Protein AF-A0A379YL42-F1 (afdb_monomer)

Sequence (130 aa):
MPPLLRRRAIDALLQGLCFHYDPLANRVQRSITNLAIECGLATESKSGNLSITRATRALKFMAELGLITYQTEYDPQIGCNIPTDITFTPALFSALDVSDVAVMASAAVVSNGKISSAKSRIWSRWRWTN

Solvent-accessible surface area (backbone atoms only — not comparable to full-atom values): 7533 Å² total; per-residue (Å²): 133,78,56,71,72,54,46,54,47,39,57,36,44,51,54,50,45,63,70,41,44,35,67,74,77,49,32,38,80,60,47,66,66,58,49,15,51,76,51,68,41,41,44,71,45,98,84,72,50,78,42,45,64,59,41,56,55,38,52,51,52,40,32,75,71,51,31,30,50,74,53,75,51,76,39,81,91,78,74,42,66,49,85,43,61,38,30,74,31,71,59,38,36,57,75,68,73,46,52,71,65,58,50,54,46,49,33,66,53,59,81,67,77,74,62,71,72,57,53,54,57,55,49,58,52,48,71,75,74,113

Nearest PDB structures (foldseek):
  5dym-assembly1_A-2  TM=5.997E-01  e=2.652E-01  Clostridioides difficile R20291
  2v1u-assembly1_A  TM=4.960E-01  e=1.158E-01  Aeropyrum pernix
  2dpd-assembly1_B  TM=4.235E-01  e=4.518E-01  Bacillus subtilis
  2efw-assembly2_F  TM=4.370E-01  e=1.164E+00  Bacillus subtilis
  1j0r-assembly2_B  TM=3.852E-01  e=6.073E-01  Bacillus subtilis

Secondary structure (DSSP, 8-state):
---HHHHHHHHHHHHHHHHHEETTTTEE-S-HHHHHHHTT--EE-TTS-EE-HHHHHHHHHHHHTTSEEEE--EETTTTEEPPPEEEE-HHHHHHTT--HHHHHHHHHHHTT---HHHHHHHHHHHHTT-

Mean predicted aligned error: 9.06 Å

Organism: NCBI:txid59207

Radius of gyration: 15.61 Å; Cα contacts (8 Å, |Δi|>4): 136; chains: 1; bounding box: 33×34×46 Å

Foldseek 3Di:
DDDPLLVLLLVLLVVLQVLQQDLQVLWRPDFLQVSCVLSVNWDADPVGDIDNPSSVVSLVVCVVVVQWDWDWDQDPVVNGTDGITIGGDVVNCVVVVHDPVNSVVSNVCVVVPDDPVVSVVVSVVVSVVD

Structure (mmCIF, N/CA/C/O backbone):
data_AF-A0A379YL42-F1
#
_entry.id   AF-A0A379YL42-F1
#
loop_
_atom_site.group_PDB
_atom_site.id
_atom_site.type_symbol
_atom_site.label_atom_id
_atom_site.label_alt_id
_atom_site.label_comp_id
_atom_site.label_asym_id
_atom_site.label_entity_id
_atom_site.label_seq_id
_atom_site.pdbx_PDB_ins_code
_atom_site.Cartn_x
_atom_site.Cartn_y
_atom_site.Cartn_z
_atom_site.occupancy
_atom_site.B_iso_or_equiv
_atom_site.auth_seq_id
_atom_site.auth_comp_id
_atom_site.auth_asym_id
_atom_site.auth_atom_id
_atom_site.pdbx_PDB_model_num
ATOM 1 N N . MET A 1 1 ? -13.108 -12.005 -4.089 1.00 63.56 1 MET A N 1
ATOM 2 C CA . MET A 1 1 ? -13.245 -10.538 -4.260 1.00 63.56 1 MET A CA 1
ATOM 3 C C . MET A 1 1 ? -13.221 -9.884 -2.877 1.00 63.56 1 MET A C 1
ATOM 5 O O . MET A 1 1 ? -13.940 -10.371 -2.012 1.00 63.56 1 MET A O 1
ATOM 9 N N . PRO A 1 2 ? -12.359 -8.885 -2.604 1.00 73.62 2 PRO A N 1
ATOM 10 C CA . PRO A 1 2 ? -12.252 -8.296 -1.267 1.00 73.62 2 PRO A CA 1
ATOM 11 C C . PRO A 1 2 ? -13.530 -7.527 -0.864 1.00 73.62 2 PRO A C 1
ATOM 13 O O . PRO A 1 2 ? -14.195 -6.975 -1.742 1.00 73.62 2 PRO A O 1
ATOM 16 N N . PRO A 1 3 ? -13.869 -7.454 0.442 1.00 84.56 3 PRO A N 1
ATOM 17 C CA . PRO A 1 3 ? -15.027 -6.698 0.934 1.00 84.56 3 PRO A CA 1
ATOM 18 C C . PRO A 1 3 ? -14.960 -5.209 0.557 1.00 84.56 3 PRO A C 1
ATOM 20 O O . PRO A 1 3 ? -13.865 -4.651 0.466 1.00 84.56 3 PRO A O 1
ATOM 23 N N . LEU A 1 4 ? -16.112 -4.538 0.419 1.00 83.19 4 LEU A N 1
ATOM 24 C CA . LEU A 1 4 ? -16.202 -3.134 -0.033 1.00 83.19 4 LEU A CA 1
ATOM 25 C C . LEU A 1 4 ? -15.295 -2.172 0.748 1.00 83.19 4 LEU A C 1
ATOM 27 O O . LEU A 1 4 ? -14.590 -1.364 0.151 1.00 83.19 4 LEU A O 1
ATOM 31 N N . LEU A 1 5 ? -15.261 -2.287 2.078 1.00 82.62 5 LEU A N 1
ATOM 32 C CA . LEU A 1 5 ? -14.414 -1.437 2.922 1.00 82.62 5 LEU A CA 1
ATOM 33 C C . LEU A 1 5 ? -12.918 -1.668 2.679 1.00 82.62 5 LEU A C 1
ATOM 35 O O . LEU A 1 5 ? -12.129 -0.732 2.766 1.00 82.62 5 LEU A O 1
ATOM 39 N N . ARG A 1 6 ? -12.525 -2.904 2.345 1.00 82.56 6 ARG A N 1
ATOM 40 C CA . ARG A 1 6 ? -11.136 -3.231 2.013 1.00 82.56 6 ARG A CA 1
ATOM 41 C C . ARG A 1 6 ? -10.757 -2.670 0.647 1.00 82.56 6 ARG A C 1
ATOM 43 O O . ARG A 1 6 ? -9.658 -2.154 0.524 1.00 82.56 6 ARG A O 1
ATOM 50 N N . ARG A 1 7 ? -11.661 -2.711 -0.341 1.00 85.56 7 ARG A N 1
ATOM 51 C CA . ARG A 1 7 ? -11.442 -2.048 -1.639 1.00 85.56 7 ARG A CA 1
ATOM 52 C C . ARG A 1 7 ? -11.233 -0.552 -1.484 1.00 85.56 7 ARG A C 1
ATOM 54 O O . ARG A 1 7 ? -10.199 -0.068 -1.903 1.00 85.56 7 ARG A O 1
ATOM 61 N N . ARG A 1 8 ? -12.126 0.140 -0.770 1.00 86.62 8 ARG A N 1
ATOM 62 C CA . ARG A 1 8 ? -11.974 1.583 -0.509 1.00 86.62 8 ARG A CA 1
ATOM 63 C C . ARG A 1 8 ? -10.642 1.917 0.166 1.00 86.62 8 ARG A C 1
ATOM 65 O O . ARG A 1 8 ? -10.012 2.905 -0.181 1.00 86.62 8 ARG A O 1
ATOM 72 N N . ALA A 1 9 ? -10.202 1.080 1.108 1.00 87.44 9 ALA A N 1
ATOM 73 C CA . ALA A 1 9 ? -8.905 1.258 1.754 1.00 87.44 9 ALA A CA 1
ATOM 74 C C . ALA A 1 9 ? -7.721 1.019 0.804 1.00 87.44 9 ALA A C 1
ATOM 76 O O . ALA A 1 9 ? -6.737 1.747 0.881 1.00 87.44 9 ALA A O 1
ATOM 77 N N . ILE A 1 10 ? -7.815 0.024 -0.083 1.00 89.31 10 ILE A N 1
ATOM 78 C CA . ILE A 1 10 ? -6.813 -0.232 -1.125 1.00 89.31 10 ILE A CA 1
ATOM 79 C C . ILE A 1 10 ? -6.764 0.940 -2.106 1.00 89.31 10 ILE A C 1
ATOM 81 O O . ILE A 1 10 ? -5.678 1.433 -2.369 1.00 89.31 10 ILE A O 1
ATOM 85 N N . ASP A 1 11 ? -7.911 1.427 -2.580 1.00 88.12 11 ASP A N 1
ATOM 86 C CA . ASP A 1 11 ? -7.984 2.538 -3.534 1.00 88.12 11 ASP A CA 1
ATOM 87 C C . ASP A 1 11 ? -7.369 3.817 -2.942 1.00 88.12 11 ASP A C 1
ATOM 89 O O . ASP A 1 11 ? -6.541 4.466 -3.582 1.00 88.12 11 ASP A O 1
ATOM 93 N N . ALA A 1 12 ? -7.706 4.144 -1.688 1.00 88.44 12 ALA A N 1
ATOM 94 C CA . ALA A 1 12 ? -7.134 5.291 -0.986 1.00 88.44 12 ALA A CA 1
ATOM 95 C C . ALA A 1 12 ? -5.618 5.140 -0.769 1.00 88.44 12 ALA A C 1
ATOM 97 O O . ALA A 1 12 ? -4.861 6.080 -1.013 1.00 88.44 12 ALA A O 1
ATOM 98 N N . LEU A 1 13 ? -5.156 3.951 -0.360 1.00 89.06 13 LEU A N 1
ATOM 99 C CA . LEU A 1 13 ? -3.725 3.691 -0.191 1.00 89.06 13 LEU A CA 1
ATOM 100 C C . LEU A 1 13 ? -2.966 3.739 -1.502 1.00 89.06 13 LEU A C 1
ATOM 102 O O . LEU A 1 13 ? -1.891 4.316 -1.528 1.00 89.06 13 LEU A O 1
ATOM 106 N N . LEU A 1 14 ? -3.486 3.138 -2.568 1.00 88.44 14 LEU A N 1
ATOM 107 C CA . LEU A 1 14 ? -2.835 3.123 -3.872 1.00 88.44 14 LEU A CA 1
ATOM 108 C C . LEU A 1 14 ? -2.569 4.559 -4.338 1.00 88.44 14 LEU A C 1
ATOM 110 O O . LEU A 1 14 ? -1.455 4.881 -4.737 1.00 88.44 14 LEU A O 1
ATOM 114 N N . GLN A 1 15 ? -3.557 5.444 -4.186 1.00 86.62 15 GLN A N 1
ATOM 115 C CA . GLN A 1 15 ? -3.404 6.867 -4.489 1.00 86.62 15 GLN A CA 1
ATOM 116 C C . GLN A 1 15 ? -2.318 7.528 -3.627 1.00 86.62 15 GLN A C 1
ATOM 118 O O . GLN A 1 15 ? -1.439 8.204 -4.165 1.00 86.62 15 GLN A O 1
ATOM 123 N N . GLY A 1 16 ? -2.332 7.303 -2.308 1.00 87.75 16 GLY A N 1
ATOM 124 C CA . GLY A 1 16 ? -1.316 7.840 -1.396 1.00 87.75 16 GLY A CA 1
ATOM 125 C C . GLY A 1 16 ? 0.096 7.312 -1.678 1.00 87.75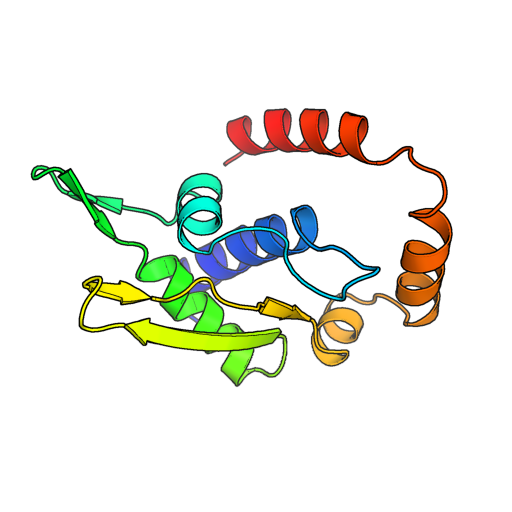 16 GLY A C 1
ATOM 126 O O . GLY A 1 16 ? 1.058 8.080 -1.701 1.00 87.75 16 GLY A O 1
ATOM 127 N N . LEU A 1 17 ? 0.225 6.014 -1.955 1.00 89.25 17 LEU A N 1
ATOM 128 C CA . LEU A 1 17 ? 1.482 5.358 -2.304 1.00 89.25 17 LEU A CA 1
ATOM 129 C C . LEU A 1 17 ? 2.036 5.922 -3.614 1.00 89.25 17 LEU A C 1
ATOM 131 O O . LEU A 1 17 ? 3.188 6.335 -3.640 1.00 89.25 17 LEU A O 1
ATOM 135 N N . CYS A 1 18 ? 1.226 6.010 -4.675 1.00 87.44 18 CYS A N 1
ATOM 136 C CA . CYS A 1 18 ? 1.646 6.580 -5.959 1.00 87.44 18 CYS A CA 1
ATOM 137 C C . CYS A 1 18 ? 2.050 8.056 -5.839 1.00 87.44 18 CYS A C 1
ATOM 139 O O . CYS A 1 18 ? 2.976 8.502 -6.513 1.00 87.44 18 CYS A O 1
ATOM 141 N N . PHE A 1 19 ? 1.392 8.827 -4.971 1.00 86.38 19 PHE A N 1
ATOM 142 C CA . PHE A 1 19 ? 1.731 10.233 -4.758 1.00 86.38 19 PHE A CA 1
ATOM 143 C C . PHE A 1 19 ? 3.112 10.415 -4.103 1.00 86.38 19 PHE A C 1
ATOM 145 O O . PHE A 1 19 ? 3.898 11.285 -4.507 1.00 86.38 19 PHE A O 1
ATOM 152 N N . HIS A 1 20 ? 3.421 9.576 -3.114 1.00 85.50 20 HIS A N 1
ATOM 153 C CA . HIS A 1 20 ? 4.688 9.597 -2.374 1.00 85.50 20 HIS A CA 1
ATOM 154 C C . HIS A 1 20 ? 5.761 8.675 -2.961 1.00 85.50 20 HIS A C 1
ATOM 156 O O . HIS A 1 20 ? 6.855 8.578 -2.406 1.00 85.50 20 HIS A O 1
ATOM 162 N N . TYR A 1 21 ? 5.467 8.014 -4.079 1.00 85.81 21 TYR A N 1
ATOM 163 C CA . TYR A 1 21 ? 6.409 7.161 -4.786 1.00 85.81 21 TYR A CA 1
ATOM 164 C C . TYR A 1 21 ? 7.528 7.998 -5.415 1.00 85.81 21 TYR A C 1
ATOM 166 O O . TYR A 1 21 ? 7.282 8.997 -6.104 1.00 85.81 21 TYR A O 1
ATOM 174 N N . ASP A 1 22 ? 8.760 7.577 -5.154 1.00 84.19 22 ASP A N 1
ATOM 175 C CA . ASP A 1 22 ? 9.964 8.057 -5.809 1.00 84.19 22 ASP A CA 1
ATOM 176 C C . ASP A 1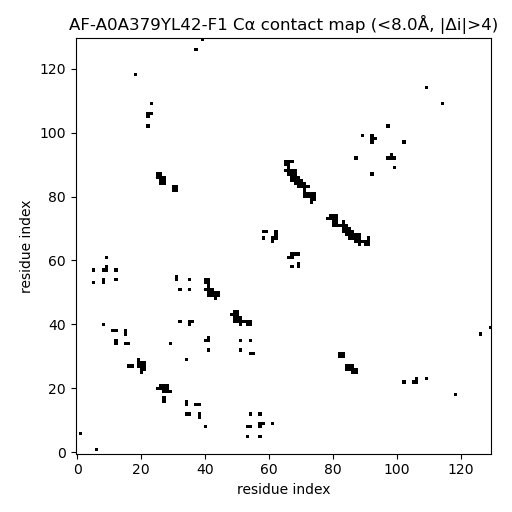 22 ? 10.387 7.040 -6.882 1.00 84.19 22 ASP A C 1
ATOM 178 O O . ASP A 1 22 ? 10.866 5.952 -6.539 1.00 84.19 22 ASP A O 1
ATOM 182 N N . PRO A 1 23 ? 10.221 7.368 -8.177 1.00 79.88 23 PRO A N 1
ATOM 183 C CA . PRO A 1 23 ? 10.582 6.469 -9.265 1.00 79.88 23 PRO A CA 1
ATOM 184 C C . PRO A 1 23 ? 12.095 6.264 -9.406 1.00 79.88 23 PRO A C 1
ATOM 186 O O . PRO A 1 23 ? 12.493 5.277 -10.016 1.00 79.88 23 PRO A O 1
ATOM 189 N N . LEU A 1 24 ? 12.938 7.145 -8.848 1.00 81.19 24 LEU A N 1
ATOM 190 C CA . LEU A 1 24 ? 14.394 6.965 -8.866 1.00 81.19 24 LEU A CA 1
ATOM 191 C C . LEU A 1 24 ? 14.835 5.888 -7.875 1.00 81.19 24 LEU A C 1
ATOM 193 O O . LEU A 1 24 ? 15.628 5.014 -8.213 1.00 81.19 24 LEU A O 1
ATOM 197 N N . ALA A 1 25 ? 14.314 5.951 -6.650 1.00 80.06 25 ALA A N 1
ATOM 198 C CA . ALA A 1 25 ? 14.637 5.000 -5.591 1.00 80.06 25 ALA A CA 1
ATOM 199 C C . ALA A 1 25 ? 13.768 3.727 -5.629 1.00 80.06 25 ALA A C 1
ATOM 201 O O . ALA A 1 25 ? 14.020 2.802 -4.856 1.00 80.06 25 ALA A O 1
ATOM 202 N N . ASN A 1 26 ? 12.734 3.695 -6.482 1.00 84.56 26 ASN A N 1
ATOM 203 C CA . ASN A 1 26 ? 11.647 2.708 -6.471 1.00 84.56 26 ASN A CA 1
ATOM 204 C C . ASN A 1 26 ? 11.088 2.483 -5.054 1.00 84.56 26 ASN A C 1
ATOM 206 O O . ASN A 1 26 ? 10.911 1.354 -4.595 1.00 84.56 26 ASN A O 1
ATOM 210 N N . ARG A 1 27 ? 10.871 3.575 -4.316 1.00 84.81 27 ARG A N 1
ATOM 211 C CA . ARG A 1 27 ? 10.484 3.544 -2.900 1.00 84.81 27 ARG A CA 1
ATOM 212 C C . ARG A 1 27 ? 9.463 4.620 -2.593 1.00 84.81 27 ARG A C 1
ATOM 214 O O . ARG A 1 27 ? 9.495 5.708 -3.160 1.00 84.81 27 ARG A O 1
ATOM 221 N N . VAL A 1 28 ? 8.567 4.335 -1.658 1.00 86.75 28 VAL A N 1
ATOM 222 C CA . VAL A 1 28 ? 7.624 5.331 -1.144 1.00 86.75 28 VAL A CA 1
ATOM 223 C C . VAL A 1 28 ? 8.277 6.122 -0.012 1.00 86.75 28 VAL A C 1
ATOM 225 O O . VAL A 1 28 ? 8.610 5.569 1.031 1.00 86.75 28 VAL A O 1
ATOM 228 N N . GLN A 1 29 ? 8.430 7.435 -0.189 1.00 81.75 29 GLN A N 1
ATOM 229 C CA . GLN A 1 29 ? 9.108 8.324 0.767 1.00 81.75 29 GLN A CA 1
ATOM 230 C C . GLN A 1 29 ? 8.183 8.802 1.904 1.00 81.75 29 GLN A C 1
ATOM 232 O O . GLN A 1 29 ? 8.179 9.975 2.288 1.00 81.75 29 GLN A O 1
ATOM 237 N N . ARG A 1 30 ? 7.358 7.907 2.459 1.00 82.00 30 ARG A N 1
ATOM 238 C CA . ARG A 1 30 ? 6.479 8.221 3.592 1.00 82.00 30 ARG A CA 1
ATOM 239 C C . ARG A 1 30 ? 6.311 7.049 4.543 1.00 82.00 30 ARG A C 1
ATOM 241 O O . ARG A 1 30 ? 6.207 5.903 4.127 1.00 82.00 30 ARG A O 1
ATOM 248 N N . SER A 1 31 ? 6.200 7.369 5.834 1.00 82.44 31 SER A N 1
ATOM 249 C CA . SER A 1 31 ? 5.840 6.384 6.851 1.00 82.44 31 SER A CA 1
ATOM 250 C C . SER A 1 31 ? 4.397 5.912 6.666 1.00 82.44 31 SER A C 1
ATOM 252 O O . SER A 1 31 ? 3.516 6.685 6.275 1.00 82.44 31 SER A O 1
ATOM 254 N N . ILE A 1 32 ? 4.135 4.651 7.016 1.00 84.81 32 ILE A N 1
ATOM 255 C CA . ILE A 1 32 ? 2.785 4.071 6.968 1.00 84.81 32 ILE A CA 1
ATOM 256 C C . ILE A 1 32 ? 1.816 4.869 7.836 1.00 84.81 32 ILE A C 1
ATOM 258 O O . ILE A 1 32 ? 0.669 5.065 7.449 1.00 84.81 32 ILE A O 1
ATOM 262 N N . THR A 1 33 ? 2.259 5.342 9.001 1.00 85.12 33 THR A N 1
ATOM 263 C CA . THR A 1 33 ? 1.415 6.125 9.908 1.00 85.12 33 THR A CA 1
ATOM 264 C C . THR A 1 33 ? 0.932 7.409 9.244 1.00 85.12 33 THR A C 1
ATOM 266 O O . THR A 1 33 ? -0.266 7.686 9.263 1.00 85.12 33 THR A O 1
ATOM 269 N N . ASN A 1 34 ? 1.829 8.143 8.579 1.00 85.19 34 ASN A N 1
ATOM 270 C CA . ASN A 1 34 ? 1.455 9.356 7.857 1.00 85.19 34 ASN A CA 1
ATOM 271 C C . ASN A 1 34 ? 0.557 9.030 6.665 1.00 85.19 34 ASN A C 1
ATOM 273 O O . ASN A 1 34 ? -0.472 9.676 6.511 1.00 85.19 34 ASN A O 1
ATOM 277 N N . LEU A 1 35 ? 0.871 7.985 5.892 1.00 87.50 35 LEU A N 1
ATOM 278 C CA . LEU A 1 35 ? 0.003 7.507 4.811 1.00 87.50 35 LEU A CA 1
ATOM 279 C C . LEU A 1 35 ? -1.400 7.155 5.315 1.00 87.50 35 LEU A C 1
ATOM 281 O O . LEU A 1 35 ? -2.387 7.517 4.688 1.00 87.50 35 LEU A O 1
ATOM 285 N N . ALA A 1 36 ? -1.514 6.474 6.455 1.00 88.50 36 ALA A N 1
ATOM 286 C CA . ALA A 1 36 ? -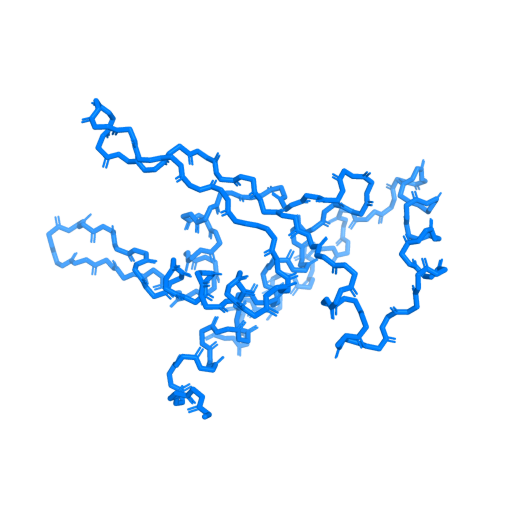2.796 6.079 7.022 1.00 88.50 36 ALA A CA 1
ATOM 287 C C . ALA A 1 36 ? -3.621 7.288 7.481 1.00 88.50 36 ALA A C 1
ATOM 289 O O . ALA A 1 36 ? -4.834 7.292 7.284 1.00 88.50 36 ALA A O 1
ATOM 290 N N . ILE A 1 37 ? -2.985 8.299 8.077 1.00 87.81 37 ILE A N 1
ATOM 291 C CA . ILE A 1 37 ? -3.645 9.556 8.462 1.00 87.81 37 ILE A CA 1
ATOM 292 C C . ILE A 1 37 ? -4.101 10.305 7.210 1.00 87.81 37 ILE A C 1
ATOM 294 O O . ILE A 1 37 ? -5.266 10.672 7.095 1.00 87.81 37 ILE A O 1
ATOM 298 N N . GLU A 1 38 ? -3.191 10.479 6.256 1.00 87.00 38 GLU A N 1
ATOM 299 C CA . GLU A 1 38 ? -3.431 11.180 5.001 1.00 87.00 38 GLU A CA 1
ATOM 300 C C . GLU A 1 38 ? -4.554 10.522 4.187 1.00 87.00 38 GLU A C 1
ATOM 302 O O . GLU A 1 38 ? -5.416 11.223 3.673 1.00 87.00 38 GLU A O 1
ATOM 307 N N . CYS A 1 39 ? -4.611 9.188 4.148 1.00 87.62 39 CYS A N 1
ATOM 308 C CA . CYS A 1 39 ? -5.644 8.430 3.439 1.00 87.62 39 CYS A CA 1
ATOM 309 C C . CYS A 1 39 ? -6.955 8.243 4.227 1.00 87.62 39 CYS A C 1
ATOM 311 O O . CYS A 1 39 ? -7.808 7.468 3.797 1.00 87.62 39 CYS A O 1
ATOM 313 N N . GLY A 1 40 ? -7.116 8.863 5.404 1.00 88.50 40 GLY A N 1
ATOM 314 C CA . GLY A 1 40 ? -8.321 8.713 6.236 1.00 88.50 40 GLY A CA 1
ATOM 315 C C . GLY A 1 40 ? -8.524 7.303 6.816 1.00 88.50 40 GLY A C 1
ATOM 316 O O . GLY A 1 40 ? -9.621 6.922 7.231 1.00 88.50 40 GLY A O 1
ATOM 317 N N . LEU A 1 41 ? -7.469 6.487 6.840 1.00 88.50 41 LEU A N 1
ATOM 318 C CA . LEU A 1 41 ? -7.498 5.104 7.318 1.00 88.50 41 LEU A CA 1
ATOM 319 C C . LEU A 1 41 ? -7.117 4.969 8.785 1.00 88.50 41 LEU A C 1
ATOM 321 O O . LEU A 1 41 ? -7.507 3.971 9.404 1.00 88.50 41 LEU A O 1
ATOM 325 N N . ALA A 1 42 ? -6.421 5.958 9.337 1.00 89.38 42 ALA A N 1
ATOM 326 C CA . ALA A 1 42 ? -6.158 6.041 10.760 1.00 89.38 42 ALA A CA 1
ATOM 327 C C . ALA A 1 42 ? -7.462 6.253 11.545 1.00 89.38 42 ALA A C 1
ATOM 329 O O . ALA A 1 42 ? -8.391 6.916 11.086 1.00 89.38 42 ALA A O 1
ATOM 330 N N . THR A 1 43 ? -7.542 5.649 12.723 1.00 89.06 43 THR A N 1
ATOM 331 C CA . THR A 1 43 ? -8.630 5.860 13.680 1.00 89.06 43 THR A CA 1
ATOM 332 C C . THR A 1 43 ? -8.028 6.232 15.015 1.00 89.06 43 THR A C 1
ATOM 334 O O . THR A 1 43 ? -7.172 5.502 15.510 1.00 89.06 43 THR A O 1
ATOM 337 N N . GLU A 1 44 ? -8.497 7.315 15.610 1.00 88.94 44 GLU A N 1
ATOM 338 C CA . GLU A 1 44 ? -8.104 7.724 16.952 1.00 88.94 44 GLU A CA 1
ATOM 339 C C . GLU A 1 44 ? -9.199 7.318 17.945 1.00 88.94 44 GLU A C 1
ATOM 341 O O . GLU A 1 44 ? -10.389 7.540 17.705 1.00 88.94 44 GLU A O 1
ATOM 346 N N . SER A 1 45 ? -8.822 6.652 19.036 1.00 87.25 45 SER A N 1
ATOM 347 C CA . SER A 1 45 ? -9.760 6.327 20.111 1.00 87.25 45 SER A CA 1
ATOM 348 C C . SER A 1 45 ? -10.055 7.561 20.970 1.00 87.25 45 SER A C 1
ATOM 350 O O . SER A 1 45 ? -9.271 8.503 21.029 1.00 87.25 45 SER A O 1
ATOM 352 N N . LYS A 1 46 ? -11.140 7.519 21.756 1.00 85.19 46 LYS A N 1
ATOM 353 C CA . LYS A 1 46 ? -11.440 8.559 22.764 1.00 85.19 46 LYS A CA 1
ATOM 354 C C . LYS A 1 46 ? -10.329 8.740 23.811 1.00 85.19 46 LYS A C 1
ATOM 356 O O . LYS A 1 46 ? -10.291 9.761 24.480 1.00 85.19 46 LYS A O 1
ATOM 361 N N . SER A 1 47 ? -9.463 7.738 23.966 1.00 82.94 47 SER A N 1
ATOM 362 C CA . SER A 1 47 ? -8.307 7.753 24.865 1.00 82.94 47 SER A CA 1
ATOM 363 C C . SER A 1 47 ? -7.018 8.253 24.193 1.00 82.94 47 SER A C 1
ATOM 365 O O . SER A 1 47 ? -5.961 8.135 24.799 1.00 82.94 47 SER A O 1
ATOM 367 N N . GLY A 1 48 ? -7.083 8.747 22.949 1.00 83.19 48 GLY A N 1
ATOM 368 C CA . GLY A 1 48 ? -5.933 9.272 22.201 1.00 83.19 48 GLY A CA 1
ATOM 369 C C . GLY A 1 48 ? -5.057 8.212 21.524 1.00 83.19 48 GLY A C 1
ATOM 370 O O . GLY A 1 48 ? -3.958 8.519 21.072 1.00 83.19 48 GLY A O 1
ATOM 371 N N . ASN A 1 49 ? -5.505 6.952 21.440 1.00 84.31 49 ASN A N 1
ATOM 372 C CA . ASN A 1 49 ? -4.722 5.895 20.795 1.00 84.31 49 ASN A CA 1
ATOM 373 C C . ASN A 1 49 ? -4.983 5.875 19.286 1.00 84.31 49 ASN A C 1
ATOM 375 O O . ASN A 1 49 ? -6.108 5.615 18.847 1.00 84.31 49 ASN A O 1
ATOM 379 N N . LEU A 1 50 ? -3.929 6.083 18.495 1.00 84.62 50 LEU A N 1
ATOM 380 C CA . LEU A 1 50 ? -3.970 5.996 17.038 1.00 84.62 50 LEU A CA 1
ATOM 381 C C . LEU A 1 50 ? -3.839 4.537 16.576 1.00 84.62 50 LEU A C 1
ATOM 383 O O . LEU A 1 50 ? -2.848 3.865 16.852 1.00 84.62 50 LEU A O 1
ATOM 387 N N . SER A 1 51 ? -4.810 4.056 15.805 1.00 86.00 51 SER A N 1
ATOM 388 C CA . SER A 1 51 ? -4.756 2.760 15.131 1.00 86.00 51 SER A CA 1
ATOM 389 C C . SER A 1 51 ? -4.695 2.924 13.616 1.00 86.00 51 SER A C 1
ATOM 391 O O . SER A 1 51 ? -5.487 3.644 13.011 1.00 86.00 51 SER A O 1
ATOM 393 N N . ILE A 1 52 ? -3.764 2.198 12.995 1.00 88.62 52 ILE A N 1
ATOM 394 C CA . ILE A 1 52 ? -3.538 2.162 11.541 1.00 88.62 52 ILE A CA 1
ATOM 395 C C . ILE A 1 52 ? -3.848 0.783 10.940 1.00 88.62 52 ILE A C 1
ATOM 397 O O . ILE A 1 52 ? -3.449 0.474 9.817 1.00 88.62 52 ILE A O 1
ATOM 401 N N . THR A 1 53 ? -4.568 -0.076 11.671 1.00 87.62 53 THR A N 1
ATOM 402 C 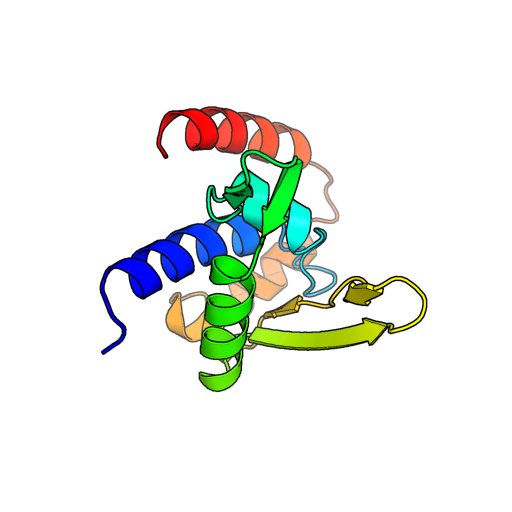CA . THR A 1 53 ? -4.779 -1.487 11.304 1.00 87.62 53 THR A CA 1
ATOM 403 C C . THR A 1 53 ? -5.463 -1.666 9.944 1.00 87.62 53 THR A C 1
ATOM 405 O O . THR A 1 53 ? -5.228 -2.658 9.257 1.00 87.62 53 THR A O 1
ATOM 408 N N . ARG A 1 54 ? -6.303 -0.711 9.520 1.00 87.31 54 ARG A N 1
ATOM 409 C CA . ARG A 1 54 ? -6.925 -0.736 8.185 1.00 87.31 54 ARG A CA 1
ATOM 410 C C . ARG A 1 54 ? -5.882 -0.600 7.078 1.00 87.31 54 ARG A C 1
ATOM 412 O O . ARG A 1 54 ? -5.931 -1.364 6.117 1.00 87.31 54 ARG A O 1
ATOM 419 N N . ALA A 1 55 ? -4.928 0.313 7.252 1.00 88.69 55 ALA A N 1
ATOM 420 C CA . ALA A 1 55 ? -3.857 0.534 6.293 1.00 88.69 55 ALA A CA 1
ATOM 421 C C . ALA A 1 55 ? -2.903 -0.667 6.234 1.00 88.69 55 ALA A C 1
ATOM 423 O O . ALA A 1 55 ? -2.649 -1.202 5.159 1.00 88.69 55 ALA A O 1
ATOM 424 N N . THR A 1 56 ? -2.451 -1.171 7.386 1.00 88.75 56 THR A N 1
ATOM 425 C CA . THR A 1 56 ? -1.509 -2.304 7.425 1.00 88.75 56 THR A CA 1
ATOM 426 C C . THR A 1 56 ? -2.117 -3.601 6.890 1.00 88.75 56 THR A C 1
ATOM 428 O O . THR A 1 56 ? -1.433 -4.357 6.206 1.00 88.75 56 THR A O 1
ATOM 431 N N . ARG A 1 57 ? -3.412 -3.863 7.119 1.00 88.62 57 ARG A N 1
ATOM 432 C CA . ARG A 1 57 ? -4.106 -5.021 6.521 1.00 88.62 57 ARG A CA 1
ATOM 433 C C . ARG A 1 57 ? -4.242 -4.909 5.002 1.00 88.62 57 ARG A C 1
ATOM 435 O O . ARG A 1 57 ? -4.148 -5.923 4.319 1.00 88.62 57 ARG A O 1
ATOM 442 N N . ALA A 1 58 ? -4.478 -3.709 4.479 1.00 89.25 58 ALA A N 1
ATOM 443 C CA . ALA A 1 58 ? -4.557 -3.489 3.038 1.00 89.25 58 ALA A CA 1
ATOM 444 C C . ALA A 1 58 ? -3.176 -3.600 2.367 1.00 89.25 58 ALA A C 1
ATOM 446 O O . ALA A 1 58 ? -3.073 -4.243 1.327 1.00 89.25 58 ALA A O 1
ATOM 447 N N . LEU A 1 59 ? -2.113 -3.077 2.991 1.00 89.19 59 LEU A N 1
ATOM 448 C CA . LEU A 1 59 ? -0.732 -3.244 2.519 1.00 89.19 59 LEU A CA 1
ATOM 449 C C . LEU A 1 59 ? -0.316 -4.719 2.474 1.00 89.19 59 LEU A C 1
ATOM 451 O O . LEU A 1 59 ? 0.180 -5.174 1.449 1.00 89.19 59 LEU A O 1
ATOM 455 N N . LYS A 1 60 ? -0.598 -5.490 3.533 1.00 88.94 60 LYS A N 1
ATOM 456 C CA . LYS A 1 60 ? -0.352 -6.943 3.544 1.00 88.94 60 LYS A CA 1
ATOM 457 C C . LYS A 1 60 ? -1.068 -7.654 2.399 1.00 88.94 60 LYS A C 1
ATOM 459 O O . LYS A 1 60 ? -0.453 -8.439 1.696 1.00 88.94 60 LYS A O 1
ATOM 464 N N . PHE A 1 61 ? -2.335 -7.318 2.165 1.00 88.62 61 PHE A N 1
ATOM 465 C CA . PHE A 1 61 ? -3.097 -7.900 1.064 1.00 88.62 61 PHE A CA 1
ATOM 466 C C . PHE A 1 61 ? -2.512 -7.544 -0.315 1.00 88.62 61 PHE A C 1
ATOM 468 O O . PHE A 1 61 ? -2.456 -8.393 -1.195 1.00 88.62 61 PHE A O 1
ATOM 475 N N . MET A 1 62 ? -2.037 -6.312 -0.520 1.00 89.00 62 MET A N 1
ATOM 476 C CA . MET A 1 62 ? -1.363 -5.933 -1.772 1.00 89.00 62 MET A CA 1
ATOM 477 C C . MET A 1 62 ? -0.010 -6.636 -1.946 1.00 89.00 62 MET A C 1
ATOM 479 O O . MET A 1 62 ? 0.356 -6.980 -3.069 1.00 89.00 62 MET A O 1
ATOM 483 N N . ALA A 1 63 ? 0.709 -6.882 -0.850 1.00 89.75 63 ALA A N 1
ATOM 484 C CA . ALA A 1 63 ? 1.947 -7.653 -0.866 1.00 89.75 63 ALA A CA 1
ATOM 485 C C . ALA A 1 63 ? 1.700 -9.139 -1.178 1.00 89.75 63 ALA A C 1
ATOM 487 O O . ALA A 1 63 ? 2.428 -9.723 -1.973 1.00 89.75 63 ALA A O 1
ATOM 488 N N . GLU A 1 64 ? 0.634 -9.735 -0.632 1.00 89.25 64 GLU A N 1
ATOM 489 C CA . GLU A 1 64 ? 0.194 -11.104 -0.959 1.00 89.25 64 GLU A CA 1
ATOM 490 C C . GLU A 1 64 ? -0.168 -11.261 -2.443 1.00 89.25 64 GLU A C 1
ATOM 492 O O . GLU A 1 64 ? 0.071 -12.309 -3.035 1.00 89.25 64 GLU A O 1
ATOM 497 N N . LEU A 1 65 ? -0.709 -10.208 -3.062 1.00 87.62 65 LEU A N 1
ATOM 498 C CA . LEU A 1 65 ? -0.970 -10.161 -4.503 1.00 87.62 65 LEU A CA 1
ATOM 499 C C . LEU A 1 65 ? 0.302 -9.952 -5.345 1.00 87.62 65 LEU A C 1
ATOM 501 O O . LEU A 1 65 ? 0.222 -9.937 -6.570 1.00 87.62 65 LEU A O 1
ATOM 505 N N . GLY A 1 66 ? 1.461 -9.759 -4.709 1.00 87.62 66 GLY A N 1
ATOM 506 C CA . GLY A 1 66 ? 2.733 -9.512 -5.381 1.00 87.62 66 GLY A CA 1
ATOM 507 C C . GLY A 1 66 ? 2.835 -8.136 -6.037 1.00 87.62 66 GLY A C 1
ATOM 508 O O . GLY A 1 66 ? 3.695 -7.949 -6.890 1.00 87.62 66 GLY A O 1
ATOM 509 N N . LEU A 1 67 ? 1.975 -7.179 -5.670 1.00 88.56 67 LEU A N 1
ATOM 510 C CA . LEU A 1 67 ? 1.947 -5.828 -6.250 1.00 88.56 67 LEU A CA 1
ATOM 511 C C . LEU A 1 67 ? 2.973 -4.887 -5.601 1.00 88.56 67 LEU A C 1
ATOM 513 O O . LEU A 1 67 ? 3.502 -3.972 -6.228 1.00 88.56 67 LEU A O 1
ATOM 517 N N . ILE A 1 68 ? 3.259 -5.100 -4.322 1.00 91.25 68 ILE A N 1
ATOM 518 C CA . ILE A 1 68 ? 4.243 -4.315 -3.581 1.00 91.25 68 ILE A CA 1
ATOM 519 C C . ILE A 1 68 ? 5.151 -5.245 -2.791 1.00 91.25 68 ILE A C 1
ATOM 521 O O . ILE A 1 68 ? 4.730 -6.330 -2.387 1.00 91.25 68 ILE A O 1
ATOM 525 N N . THR A 1 69 ? 6.372 -4.800 -2.516 1.00 88.06 69 THR A N 1
ATOM 526 C CA . THR A 1 69 ? 7.139 -5.374 -1.410 1.00 88.06 69 THR A CA 1
ATOM 527 C C . THR A 1 69 ? 6.829 -4.586 -0.145 1.00 88.06 69 THR A C 1
ATOM 529 O O . THR A 1 69 ? 6.651 -3.367 -0.172 1.00 88.06 69 THR A O 1
ATOM 532 N N . TYR A 1 70 ? 6.679 -5.309 0.958 1.00 80.69 70 TYR A N 1
ATOM 533 C CA . TY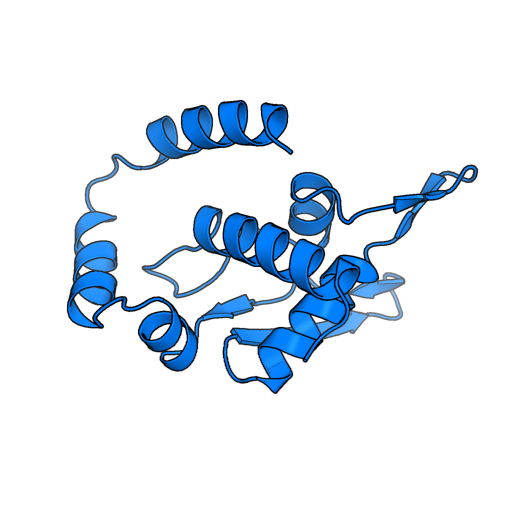R A 1 70 ? 6.276 -4.754 2.240 1.00 80.69 70 TYR A CA 1
ATOM 534 C C . TYR A 1 70 ? 7.082 -5.445 3.334 1.00 80.69 70 TYR A C 1
ATOM 536 O O . TYR A 1 70 ? 6.832 -6.609 3.649 1.00 80.69 70 TYR A O 1
ATOM 544 N N . GLN A 1 71 ? 8.060 -4.736 3.896 1.00 74.69 71 GLN A N 1
ATOM 545 C CA . GLN A 1 71 ? 8.890 -5.234 4.992 1.00 74.69 71 GLN A CA 1
ATOM 546 C C . GLN A 1 71 ? 8.619 -4.433 6.260 1.00 74.69 71 GLN A C 1
ATOM 548 O O . GLN A 1 71 ? 9.085 -3.307 6.404 1.00 74.69 71 GLN A O 1
ATOM 553 N N . THR A 1 72 ? 7.856 -5.016 7.187 1.00 71.62 72 THR A N 1
ATOM 554 C CA . THR A 1 72 ? 7.703 -4.463 8.538 1.00 71.62 72 THR A CA 1
ATOM 555 C C . THR A 1 72 ? 8.447 -5.297 9.550 1.00 71.62 72 THR A C 1
ATOM 557 O O . THR A 1 72 ? 8.101 -6.463 9.744 1.00 71.62 72 THR A O 1
ATOM 560 N N . GLU A 1 73 ? 9.356 -4.658 10.269 1.00 67.44 73 GLU A N 1
ATOM 561 C CA . GLU A 1 73 ? 9.900 -5.180 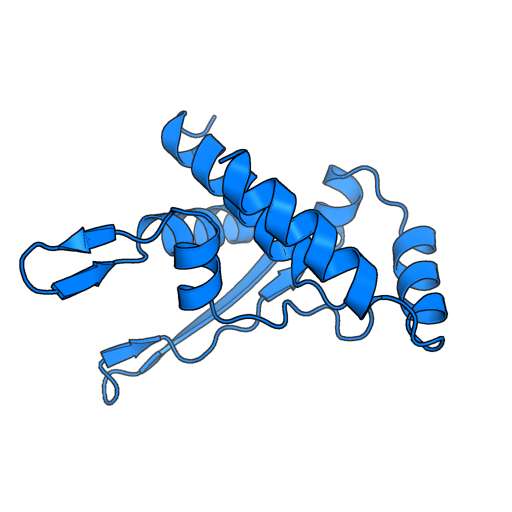11.514 1.00 67.44 73 GLU A CA 1
ATOM 562 C C . GLU A 1 73 ? 9.165 -4.520 12.681 1.00 67.44 73 GLU A C 1
ATOM 564 O O . GLU A 1 73 ? 9.055 -3.294 12.755 1.00 67.44 73 GLU A O 1
ATOM 569 N N . TYR A 1 74 ? 8.596 -5.341 13.561 1.00 64.56 74 TYR A N 1
ATOM 570 C CA . TYR A 1 74 ? 8.036 -4.863 14.819 1.00 64.56 74 TYR A CA 1
ATOM 571 C C . TYR A 1 74 ? 9.167 -4.782 15.837 1.00 64.56 74 TYR A C 1
ATOM 573 O O . TYR A 1 74 ? 9.786 -5.808 16.118 1.00 64.56 74 TYR A O 1
ATOM 581 N N . ASP A 1 75 ? 9.413 -3.595 16.391 1.00 70.94 75 ASP A N 1
ATOM 582 C CA . ASP A 1 75 ? 10.377 -3.404 17.470 1.00 70.94 75 ASP A CA 1
ATOM 583 C C . ASP A 1 75 ? 9.645 -3.429 18.827 1.00 70.94 75 ASP A C 1
ATOM 585 O O . ASP A 1 75 ? 8.909 -2.486 19.153 1.00 70.94 75 ASP A O 1
ATOM 589 N N . PRO A 1 76 ? 9.828 -4.484 19.649 1.00 65.12 76 PRO A N 1
ATOM 590 C CA . PRO A 1 76 ? 9.199 -4.586 20.961 1.00 65.12 76 PRO A CA 1
ATOM 591 C C . PRO A 1 76 ? 9.673 -3.523 21.957 1.00 65.12 76 PRO A C 1
ATOM 593 O O . PRO A 1 76 ? 8.950 -3.252 22.912 1.00 65.12 76 PRO A O 1
ATOM 596 N N . GLN A 1 77 ? 10.859 -2.931 21.765 1.00 69.69 77 GLN A N 1
ATOM 597 C CA . GLN A 1 77 ? 11.408 -1.919 22.672 1.00 69.69 77 GLN A CA 1
ATOM 598 C C . GLN A 1 77 ? 10.742 -0.555 22.471 1.00 69.69 77 GLN A C 1
ATOM 600 O O . GLN A 1 77 ? 10.502 0.163 23.439 1.00 69.69 77 GLN A O 1
ATOM 605 N N . ILE A 1 78 ? 10.403 -0.216 21.225 1.00 64.44 78 ILE A N 1
ATOM 606 C CA . ILE A 1 78 ? 9.720 1.039 20.867 1.00 64.44 78 ILE A CA 1
ATOM 607 C C . ILE A 1 78 ? 8.189 0.847 20.848 1.00 64.44 78 ILE A C 1
ATOM 609 O O . ILE A 1 78 ? 7.427 1.814 20.848 1.00 64.44 78 ILE A O 1
ATOM 613 N N . GLY A 1 79 ? 7.707 -0.403 20.844 1.0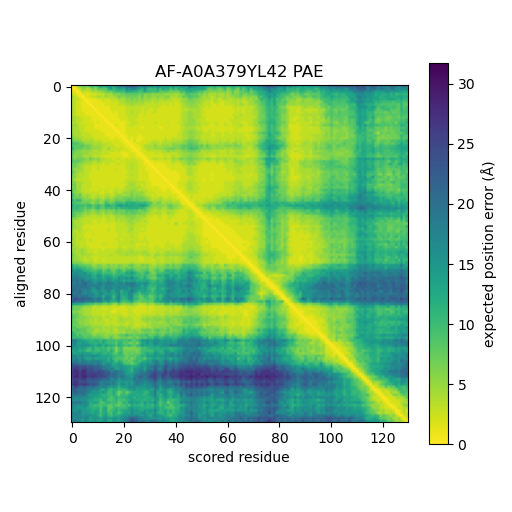0 58.84 79 GLY A N 1
ATOM 614 C CA . GLY A 1 79 ? 6.276 -0.725 20.785 1.00 58.84 79 GLY A CA 1
ATOM 615 C C . GLY A 1 79 ? 5.624 -0.309 19.461 1.00 58.84 79 GLY A C 1
ATOM 616 O O . GLY A 1 79 ? 4.403 -0.172 19.378 1.00 58.84 79 GLY A O 1
ATOM 617 N N . CYS A 1 80 ? 6.439 -0.074 18.431 1.00 58.34 80 CYS A N 1
ATOM 618 C CA . CYS A 1 80 ? 6.040 0.413 17.116 1.00 58.34 80 CYS A CA 1
ATOM 619 C C . CYS A 1 80 ? 6.707 -0.427 16.019 1.00 58.34 80 CYS A C 1
ATOM 621 O O . CYS A 1 80 ? 7.749 -1.042 16.229 1.00 58.34 80 CYS A O 1
ATOM 623 N N . ASN A 1 81 ? 6.128 -0.423 14.816 1.00 59.81 81 ASN A N 1
ATOM 624 C CA . ASN A 1 81 ? 6.826 -0.957 13.646 1.00 59.81 81 ASN A CA 1
ATOM 625 C C . ASN A 1 81 ? 7.904 0.038 13.185 1.00 59.81 81 ASN A C 1
ATOM 627 O O . ASN A 1 81 ? 7.617 1.232 13.062 1.00 59.81 81 ASN A O 1
ATOM 631 N N . ILE A 1 82 ? 9.105 -0.465 12.896 1.00 61.56 82 ILE A N 1
ATOM 632 C CA . ILE A 1 82 ? 10.212 0.274 12.274 1.00 61.56 82 ILE A CA 1
ATOM 633 C C . ILE A 1 82 ? 9.740 0.822 10.910 1.00 61.56 82 ILE A C 1
ATOM 635 O O . ILE A 1 82 ? 8.919 0.172 10.242 1.00 61.56 82 ILE A O 1
ATOM 639 N N . PRO A 1 83 ? 10.185 2.030 10.495 1.00 56.12 83 PRO A N 1
ATOM 640 C CA . PRO A 1 83 ? 9.830 2.609 9.203 1.00 56.12 83 PRO A CA 1
ATOM 641 C C . PRO A 1 83 ? 10.026 1.601 8.070 1.00 56.12 83 PRO A C 1
ATOM 643 O O . PRO A 1 83 ? 11.088 1.021 7.884 1.00 56.12 83 PRO A O 1
ATOM 646 N N . THR A 1 84 ? 8.929 1.374 7.361 1.00 64.31 84 THR A N 1
ATOM 647 C CA . THR A 1 84 ? 8.743 0.289 6.404 1.00 64.31 84 THR A CA 1
ATOM 648 C C . THR A 1 84 ? 9.177 0.740 5.023 1.00 64.31 84 THR A C 1
ATOM 650 O O . THR A 1 84 ? 8.664 1.740 4.520 1.00 64.31 84 THR A O 1
ATOM 653 N N . ASP A 1 85 ? 10.049 -0.030 4.385 1.00 76.19 85 ASP A N 1
ATOM 654 C CA . ASP A 1 85 ? 10.313 0.127 2.963 1.00 76.19 85 ASP A CA 1
ATOM 655 C C . ASP A 1 85 ? 9.158 -0.482 2.160 1.00 76.19 85 ASP A C 1
ATOM 657 O O . ASP A 1 85 ? 8.848 -1.672 2.277 1.00 76.19 85 ASP A O 1
ATOM 661 N N . ILE A 1 86 ? 8.501 0.357 1.356 1.00 86.25 86 ILE A N 1
ATOM 662 C CA . ILE A 1 86 ? 7.493 -0.069 0.384 1.00 86.25 86 ILE A CA 1
ATOM 663 C C . ILE A 1 86 ? 8.053 0.203 -1.005 1.00 86.25 86 ILE A C 1
ATOM 665 O O . ILE A 1 86 ? 8.318 1.360 -1.347 1.00 86.25 86 ILE A O 1
ATOM 669 N N . THR A 1 87 ? 8.206 -0.852 -1.803 1.00 88.88 87 THR A N 1
ATOM 670 C CA . THR A 1 87 ? 8.591 -0.748 -3.217 1.00 88.88 87 THR A CA 1
ATOM 671 C C . THR A 1 87 ? 7.488 -1.292 -4.108 1.00 88.88 87 THR A C 1
ATOM 673 O O . THR A 1 87 ? 6.702 -2.150 -3.695 1.00 88.88 87 THR A O 1
ATOM 676 N N . PHE A 1 88 ? 7.419 -0.792 -5.338 1.00 89.19 88 PHE A N 1
ATOM 677 C CA . PHE A 1 88 ? 6.479 -1.298 -6.329 1.00 89.19 88 PHE A CA 1
ATOM 678 C C . PHE A 1 88 ? 7.123 -2.426 -7.125 1.00 89.19 88 PHE A C 1
ATOM 680 O O . PHE A 1 88 ? 8.306 -2.373 -7.476 1.00 89.19 88 PHE A O 1
ATOM 687 N N . THR A 1 89 ? 6.340 -3.467 -7.394 1.00 89.00 89 THR A N 1
ATOM 688 C CA . THR A 1 89 ? 6.765 -4.549 -8.280 1.00 89.00 89 THR A CA 1
ATOM 689 C C . THR A 1 89 ? 6.353 -4.237 -9.722 1.00 89.00 89 THR A C 1
ATOM 691 O O . THR A 1 89 ? 5.390 -3.499 -9.947 1.00 89.00 89 THR A O 1
ATOM 694 N N . PRO A 1 90 ? 7.017 -4.842 -10.723 1.00 83.81 90 PRO A N 1
ATOM 695 C CA . PRO A 1 90 ? 6.589 -4.748 -12.120 1.00 83.81 90 PRO A CA 1
ATOM 696 C C . PRO A 1 90 ? 5.120 -5.140 -12.334 1.00 83.81 90 PRO A C 1
ATOM 698 O O . PRO A 1 90 ? 4.427 -4.521 -13.135 1.00 83.81 90 PRO A O 1
ATOM 701 N N . ALA A 1 91 ? 4.611 -6.099 -11.552 1.00 85.62 91 ALA A N 1
ATOM 702 C CA . ALA A 1 91 ? 3.220 -6.538 -11.623 1.00 85.62 91 ALA A CA 1
ATOM 703 C C . ALA A 1 91 ? 2.219 -5.409 -11.323 1.00 85.62 91 ALA A C 1
ATOM 705 O O . ALA A 1 91 ? 1.153 -5.366 -11.936 1.00 85.62 91 ALA A O 1
ATOM 706 N N . LEU A 1 92 ? 2.557 -4.475 -10.425 1.00 85.12 92 LEU A N 1
ATOM 707 C CA . LEU A 1 92 ? 1.731 -3.292 -10.173 1.00 85.12 92 LEU A CA 1
ATOM 708 C C . LEU A 1 92 ? 1.706 -2.357 -11.381 1.00 85.12 92 LEU A C 1
ATOM 710 O O . LEU A 1 92 ? 0.637 -1.882 -11.753 1.00 85.12 92 LEU A O 1
ATOM 714 N N . PHE A 1 93 ? 2.857 -2.103 -12.004 1.00 83.62 93 PHE A N 1
ATOM 715 C CA . PHE A 1 93 ? 2.926 -1.240 -13.184 1.00 83.62 93 PHE A CA 1
ATOM 716 C C . PHE A 1 93 ? 2.145 -1.837 -14.352 1.00 83.62 93 PHE A C 1
ATOM 718 O O . PHE A 1 93 ? 1.334 -1.137 -14.953 1.00 83.62 93 PHE A O 1
ATOM 725 N N . SER A 1 94 ? 2.275 -3.145 -14.591 1.00 82.75 94 SER A N 1
ATOM 726 C CA . SER A 1 94 ? 1.462 -3.847 -15.587 1.00 82.75 94 SER A CA 1
ATOM 727 C C . SER A 1 94 ? -0.034 -3.792 -15.261 1.00 82.75 94 SER A C 1
ATOM 729 O O . SER A 1 94 ? -0.846 -3.584 -16.157 1.00 82.75 94 SER A O 1
ATOM 731 N N . ALA A 1 95 ? -0.421 -3.926 -13.987 1.00 82.06 95 ALA A N 1
ATOM 732 C CA . ALA A 1 95 ? -1.822 -3.823 -13.570 1.00 82.06 95 ALA A CA 1
ATOM 733 C C . ALA A 1 95 ? -2.411 -2.410 -13.752 1.00 82.06 95 ALA A C 1
ATOM 735 O O . ALA A 1 95 ? -3.625 -2.270 -13.887 1.00 82.06 95 ALA A O 1
ATOM 736 N N . LEU A 1 96 ? -1.564 -1.377 -13.754 1.00 80.69 96 LEU A N 1
ATOM 737 C CA . LEU A 1 96 ? -1.934 0.017 -14.013 1.00 80.69 96 LEU A CA 1
ATOM 738 C C . LEU A 1 96 ? -1.807 0.415 -15.494 1.00 80.69 96 LEU A C 1
ATOM 740 O O . LEU A 1 96 ? -2.001 1.587 -15.809 1.00 80.69 96 LEU A O 1
ATOM 744 N N . ASP A 1 97 ? -1.475 -0.532 -16.379 1.00 80.44 97 ASP A N 1
ATOM 745 C CA . ASP A 1 97 ? -1.182 -0.296 -17.801 1.00 80.44 97 ASP A CA 1
ATOM 746 C C . ASP A 1 97 ? -0.048 0.732 -18.020 1.00 80.44 97 ASP A C 1
ATOM 748 O O . ASP A 1 97 ? -0.022 1.512 -18.973 1.00 80.44 97 ASP A O 1
ATOM 752 N N . VAL A 1 98 ? 0.915 0.759 -17.091 1.00 78.94 98 VAL A N 1
ATOM 753 C CA . VAL A 1 98 ? 2.102 1.615 -17.153 1.00 78.94 98 VAL A CA 1
ATOM 754 C C . VAL A 1 98 ? 3.241 0.828 -17.788 1.00 78.94 98 VAL A C 1
ATOM 756 O O . VAL A 1 98 ? 3.736 -0.141 -17.216 1.00 78.94 98 VAL A O 1
ATOM 759 N N . SER A 1 99 ? 3.686 1.271 -18.966 1.00 76.25 99 SER A N 1
ATOM 760 C CA . SER A 1 99 ? 4.838 0.663 -19.643 1.00 76.25 99 SER A CA 1
ATOM 761 C C . SER A 1 99 ? 6.143 0.864 -18.860 1.00 76.25 99 SER A C 1
ATOM 763 O O . SER A 1 99 ? 6.380 1.938 -18.301 1.00 76.25 99 SER A O 1
ATOM 765 N N . ASP A 1 100 ? 7.044 -0.121 -18.906 1.00 69.88 100 ASP A N 1
ATOM 766 C CA . ASP A 1 100 ? 8.374 -0.029 -18.281 1.00 69.88 100 ASP A CA 1
ATOM 767 C C . ASP A 1 100 ? 9.177 1.173 -18.804 1.00 69.88 100 ASP A C 1
ATOM 769 O O . ASP A 1 100 ? 9.896 1.837 -18.057 1.00 69.88 100 ASP A O 1
ATOM 773 N N . VAL A 1 101 ? 8.985 1.525 -20.080 1.00 71.25 101 VAL A N 1
ATOM 774 C CA . VAL A 1 101 ? 9.603 2.701 -20.709 1.00 71.25 101 VAL A CA 1
ATOM 775 C C . VAL A 1 101 ? 9.135 3.997 -20.043 1.00 71.25 101 VAL A C 1
ATOM 777 O O . VAL A 1 101 ? 9.941 4.903 -19.844 1.00 71.25 101 VAL A O 1
ATOM 780 N N . ALA A 1 102 ? 7.863 4.091 -19.644 1.00 70.56 102 ALA A N 1
ATOM 781 C CA . ALA A 1 102 ? 7.347 5.249 -18.916 1.00 70.56 102 ALA A CA 1
ATOM 782 C C . ALA A 1 102 ? 7.937 5.345 -17.500 1.00 70.56 102 ALA A C 1
ATOM 784 O O . ALA A 1 102 ? 8.264 6.444 -17.046 1.00 70.56 102 ALA A O 1
ATOM 785 N N . VAL A 1 103 ? 8.140 4.208 -16.824 1.00 70.12 103 VAL A N 1
ATOM 786 C CA . VAL A 1 103 ? 8.810 4.167 -15.514 1.00 70.12 103 VAL A CA 1
ATOM 787 C C . VAL A 1 103 ? 10.259 4.643 -15.648 1.00 70.12 103 VAL A C 1
ATOM 789 O O . VAL A 1 103 ? 10.670 5.562 -14.937 1.00 70.12 103 VAL A O 1
ATOM 792 N N . MET A 1 104 ? 11.006 4.122 -16.624 1.00 69.69 104 MET A N 1
ATOM 793 C CA . MET A 1 104 ? 12.386 4.543 -16.895 1.00 69.69 104 MET A CA 1
ATOM 794 C C . MET A 1 104 ? 12.486 6.015 -17.327 1.00 69.69 104 MET A C 1
ATOM 796 O O . MET A 1 104 ? 13.380 6.736 -16.881 1.00 69.69 104 MET A O 1
ATOM 800 N N . ALA A 1 105 ? 11.554 6.497 -18.151 1.00 67.00 105 ALA A N 1
ATOM 801 C CA . ALA A 1 105 ? 11.505 7.898 -18.558 1.00 67.00 105 ALA A CA 1
ATOM 802 C C . ALA A 1 105 ? 11.209 8.822 -17.368 1.00 67.00 105 ALA A C 1
ATOM 804 O O . ALA A 1 105 ? 11.813 9.885 -17.252 1.00 67.00 105 ALA A O 1
ATOM 805 N N . SER A 1 106 ? 10.328 8.416 -16.448 1.00 64.62 106 SER A N 1
ATOM 806 C CA . SER A 1 106 ? 10.037 9.198 -15.242 1.00 64.62 106 SER A CA 1
ATOM 807 C C . SER A 1 106 ? 11.267 9.349 -14.341 1.00 64.62 106 SER A C 1
ATOM 809 O O . SER A 1 106 ? 11.538 10.454 -13.872 1.00 64.62 106 SER A O 1
ATOM 811 N N . ALA A 1 107 ? 12.074 8.292 -14.197 1.00 60.62 107 ALA A N 1
ATOM 812 C CA . ALA A 1 107 ? 13.371 8.356 -13.531 1.00 60.62 107 ALA A CA 1
ATOM 813 C C . ALA A 1 107 ? 14.307 9.371 -14.223 1.00 60.62 107 ALA A C 1
ATOM 815 O O . ALA A 1 107 ? 14.874 10.239 -13.565 1.00 60.62 107 ALA A O 1
ATOM 816 N N . ALA A 1 108 ? 14.390 9.359 -15.557 1.00 58.25 108 ALA A N 1
ATOM 817 C CA . ALA A 1 108 ? 15.225 10.300 -16.313 1.00 58.25 108 ALA A CA 1
ATOM 818 C C . ALA A 1 108 ? 14.739 11.769 -16.263 1.00 58.25 108 ALA A C 1
ATOM 820 O O . ALA A 1 108 ? 15.530 12.702 -16.410 1.00 58.25 108 ALA A O 1
ATOM 821 N N . VAL A 1 109 ? 13.440 12.009 -16.055 1.00 54.50 109 VAL A N 1
ATOM 822 C CA . VAL A 1 109 ? 12.860 13.364 -15.979 1.00 54.50 109 VAL A CA 1
ATOM 823 C C . VAL A 1 109 ? 13.014 13.981 -14.582 1.00 54.50 109 VAL A C 1
ATOM 825 O O . VAL A 1 109 ? 13.146 15.203 -14.464 1.00 54.50 109 VAL A O 1
ATOM 828 N N . VAL A 1 110 ? 13.043 13.172 -13.514 1.00 53.25 110 VAL A N 1
ATOM 829 C CA . VAL A 1 110 ? 13.164 13.659 -12.122 1.00 53.25 110 VAL A CA 1
ATOM 830 C C . VAL A 1 110 ? 14.487 14.396 -11.876 1.00 53.25 110 VAL A C 1
ATOM 832 O O . VAL A 1 110 ? 14.505 15.353 -11.100 1.00 53.25 110 VAL A O 1
ATOM 835 N N . SER A 1 111 ? 15.553 14.081 -12.620 1.00 49.62 111 SER A N 1
ATOM 836 C CA . SER A 1 111 ? 16.816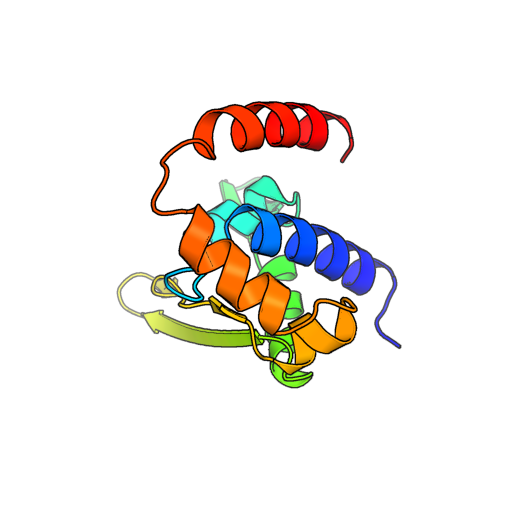 14.839 -12.606 1.00 49.62 111 SER A CA 1
ATOM 837 C C . SER A 1 111 ? 16.692 16.320 -13.013 1.00 49.62 111 SER A C 1
ATOM 839 O O . SER A 1 111 ? 17.635 17.074 -12.804 1.00 49.62 111 SER A O 1
ATOM 84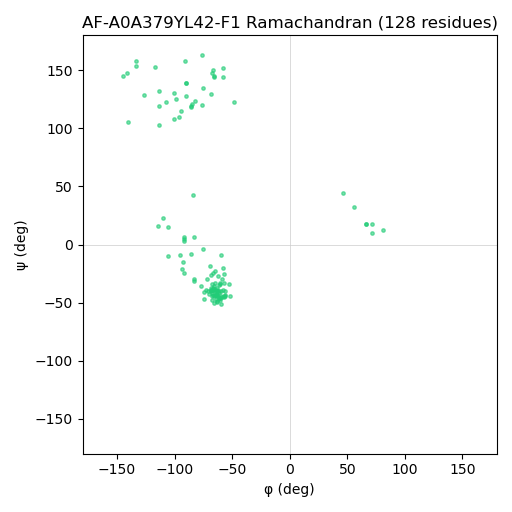1 N N . ASN A 1 112 ? 15.535 16.772 -13.523 1.00 45.12 112 ASN A N 1
ATOM 842 C CA . ASN A 1 112 ? 15.276 18.160 -13.938 1.00 45.12 112 ASN A CA 1
ATOM 843 C C . ASN A 1 112 ? 14.291 18.953 -13.035 1.00 45.12 112 ASN A C 1
ATOM 845 O O . ASN A 1 112 ? 13.696 19.944 -13.465 1.00 45.12 112 ASN A O 1
ATOM 849 N N . GLY A 1 113 ? 14.118 18.563 -11.765 1.00 48.66 113 GLY A N 1
ATOM 850 C CA . GLY A 1 113 ? 13.819 19.497 -10.659 1.00 48.66 113 GLY A CA 1
ATOM 851 C C . GLY A 1 113 ? 12.435 20.177 -10.553 1.00 48.66 113 GLY A C 1
ATOM 852 O O . GLY A 1 113 ? 12.283 21.067 -9.720 1.00 48.66 113 GLY A O 1
ATOM 853 N N . LYS A 1 114 ? 11.399 19.805 -11.325 1.00 49.28 114 LYS A N 1
ATOM 854 C CA . LYS A 1 114 ? 10.106 20.551 -11.367 1.00 49.28 114 LYS A CA 1
ATOM 855 C C . LYS A 1 114 ? 8.886 19.918 -10.664 1.00 49.28 114 LYS A C 1
ATOM 857 O O . LYS A 1 114 ? 7.758 20.349 -10.895 1.00 49.28 114 LYS A O 1
ATOM 862 N N . ILE A 1 115 ? 9.050 18.920 -9.794 1.00 54.94 115 ILE A N 1
ATOM 863 C CA . ILE A 1 115 ? 7.911 18.076 -9.355 1.00 54.94 115 ILE A CA 1
ATOM 864 C C . ILE A 1 115 ? 7.198 18.583 -8.076 1.00 54.94 115 ILE A C 1
ATOM 866 O O . ILE A 1 115 ? 6.004 18.335 -7.889 1.00 54.94 115 ILE A O 1
ATOM 870 N N . SER A 1 116 ? 7.864 19.349 -7.204 1.00 54.31 116 SER A N 1
ATOM 871 C CA . SER A 1 116 ? 7.348 19.659 -5.852 1.00 54.31 116 SER A CA 1
ATOM 872 C C . SER A 1 116 ? 6.099 20.563 -5.820 1.00 54.31 116 SER A C 1
ATOM 874 O O . SER A 1 116 ? 5.172 20.312 -5.048 1.00 54.31 116 SER A O 1
ATOM 876 N N . SER A 1 117 ? 6.011 21.580 -6.688 1.00 51.34 117 SER A N 1
ATOM 877 C CA . SER A 1 117 ? 4.882 22.535 -6.714 1.00 51.34 117 SER A CA 1
ATOM 878 C C . SER A 1 117 ? 3.573 21.931 -7.258 1.00 51.34 117 SER A C 1
ATOM 880 O O . SER A 1 117 ? 2.474 22.335 -6.862 1.00 51.34 117 SER A O 1
ATOM 882 N N . ALA A 1 118 ? 3.662 20.943 -8.155 1.00 58.16 118 ALA A N 1
ATOM 883 C CA . ALA A 1 118 ? 2.493 20.254 -8.709 1.00 58.16 118 ALA A CA 1
ATOM 884 C C . ALA A 1 118 ? 1.871 19.283 -7.690 1.00 58.16 118 ALA A C 1
ATOM 886 O O . ALA A 1 118 ? 0.649 19.273 -7.518 1.00 58.16 118 ALA A O 1
ATOM 887 N N . LYS A 1 119 ? 2.711 18.547 -6.947 1.00 57.12 119 LYS A N 1
ATOM 888 C CA . LYS A 1 119 ? 2.277 17.630 -5.882 1.00 57.12 119 LYS A CA 1
ATOM 889 C C . LYS A 1 119 ? 1.451 18.354 -4.804 1.00 57.12 119 LYS A C 1
ATOM 891 O O . LYS A 1 119 ? 0.371 17.891 -4.457 1.00 57.12 119 LYS A O 1
ATOM 896 N N . SER A 1 120 ? 1.876 19.540 -4.356 1.00 57.38 120 SER A N 1
ATOM 897 C CA . SER A 1 120 ? 1.173 20.314 -3.312 1.00 57.38 120 SER A CA 1
ATOM 898 C C . SER A 1 120 ? -0.264 20.732 -3.691 1.00 57.38 120 SER A C 1
ATOM 900 O O . SER A 1 120 ? -1.194 20.607 -2.885 1.00 57.38 120 SER A O 1
ATOM 902 N N . ARG A 1 121 ? -0.491 21.167 -4.940 1.00 58.56 121 ARG A N 1
ATOM 903 C CA . ARG A 1 121 ? -1.828 21.577 -5.419 1.00 58.56 121 ARG A CA 1
ATOM 904 C C . ARG A 1 121 ? -2.787 20.399 -5.571 1.00 58.56 121 ARG A C 1
ATOM 906 O O . ARG A 1 121 ? -3.944 20.505 -5.169 1.00 58.56 121 ARG A O 1
ATOM 913 N N . ILE A 1 122 ? -2.303 19.286 -6.122 1.00 61.75 122 ILE A N 1
ATOM 914 C CA . ILE A 1 122 ? -3.091 18.055 -6.275 1.00 61.75 122 ILE A CA 1
ATOM 915 C C . ILE A 1 122 ? -3.475 17.514 -4.895 1.00 61.75 122 ILE A C 1
ATOM 917 O O . ILE A 1 122 ? -4.636 17.189 -4.666 1.00 61.75 122 ILE A O 1
ATOM 921 N N . TRP A 1 123 ? -2.531 17.521 -3.952 1.00 59.69 123 TRP A N 1
ATOM 922 C CA . TRP A 1 123 ? -2.752 17.065 -2.583 1.00 59.69 123 TRP A CA 1
ATOM 923 C C . TRP A 1 123 ? -3.789 17.891 -1.825 1.00 59.69 123 TRP A C 1
ATOM 925 O O . TRP A 1 123 ? -4.674 17.349 -1.166 1.00 59.69 123 TRP A O 1
ATOM 935 N N . SER A 1 124 ? -3.705 19.216 -1.956 1.00 58.47 124 SER A N 1
ATOM 936 C CA . SER A 1 124 ? -4.667 20.130 -1.340 1.00 58.47 124 SER A CA 1
ATOM 937 C C . SER A 1 124 ? -6.074 19.849 -1.849 1.00 58.47 124 SER A C 1
ATOM 939 O O . SER A 1 124 ? -6.990 19.742 -1.048 1.00 58.47 124 SER A O 1
ATOM 941 N N . ARG A 1 125 ? -6.244 19.650 -3.162 1.00 56.66 125 ARG A N 1
ATOM 942 C CA . ARG A 1 125 ? -7.541 19.301 -3.751 1.00 56.66 125 ARG A CA 1
ATOM 943 C C . ARG A 1 125 ? -8.033 17.920 -3.315 1.00 56.66 125 ARG A C 1
ATOM 945 O O . ARG A 1 125 ? -9.217 17.782 -3.041 1.00 56.66 125 ARG A O 1
ATOM 952 N N . TRP A 1 126 ? -7.138 16.943 -3.198 1.00 58.50 126 TRP A N 1
ATOM 953 C CA . TRP A 1 126 ? -7.469 15.579 -2.781 1.00 58.50 126 TRP A CA 1
ATOM 954 C C . TRP A 1 126 ? -7.981 15.501 -1.334 1.00 58.50 126 TRP A C 1
ATOM 956 O O . TRP A 1 126 ? -8.974 14.825 -1.078 1.00 58.50 126 TRP A O 1
ATOM 966 N N . ARG A 1 127 ? -7.385 16.277 -0.413 1.00 55.03 127 ARG A N 1
ATOM 967 C CA . ARG A 1 127 ? -7.856 16.428 0.980 1.00 55.03 127 ARG A CA 1
ATOM 968 C C . ARG A 1 127 ? -9.310 16.923 1.079 1.00 55.03 127 ARG A C 1
ATOM 970 O O . ARG A 1 127 ? -9.951 16.679 2.089 1.00 55.03 127 ARG A O 1
ATOM 977 N N . TRP A 1 128 ? -9.818 17.635 0.070 1.00 47.94 128 TRP A N 1
ATOM 978 C CA . TRP A 1 128 ? -11.202 18.133 0.041 1.00 47.94 128 TRP A CA 1
ATOM 979 C C . TRP A 1 128 ? -12.177 17.211 -0.706 1.00 47.94 128 TRP A C 1
ATOM 981 O O . TRP A 1 128 ? -13.377 17.476 -0.695 1.00 47.94 128 TRP A O 1
ATOM 991 N N . THR A 1 129 ? -11.688 16.174 -1.393 1.00 49.81 129 THR A N 1
ATOM 992 C CA . THR A 1 129 ? -12.522 15.256 -2.193 1.00 49.81 129 THR A CA 1
ATOM 993 C C . THR A 1 129 ? -12.737 13.882 -1.553 1.00 49.81 129 THR A C 1
ATOM 995 O O . THR A 1 129 ? -13.572 13.134 -2.056 1.00 49.81 129 THR A O 1
ATOM 998 N N . ASN A 1 130 ? -12.012 13.559 -0.477 1.00 46.53 130 ASN A N 1
ATOM 999 C CA . ASN A 1 130 ? -12.141 12.340 0.336 1.00 46.53 130 ASN A CA 1
ATOM 1000 C C . ASN A 1 130 ? -12.434 12.707 1.792 1.00 46.53 130 ASN A C 1
ATOM 1002 O O . ASN A 1 130 ? -13.130 11.907 2.457 1.00 46.53 130 ASN A O 1
#

pLDDT: mean 76.64, std 13.41, range [45.12, 91.25]

InterPro domains:
  IPR003446 Plasmid replication initiation, RepA [NF040977] (2-105)
  IPR003446 Plasmid replication initiation, RepA [PF02387] (1-105)